Protein AF-A0A920UIN8-F1 (afdb_monomer_lite)

pLDDT: mean 89.15, std 15.79, range [30.08, 98.0]

Secondary structure (DSSP, 8-state):
--SS---S-----GGGHHHHHHHT----B-GGG-TTGGGS-HHHHT-TTTEETTEE---------------TTT-GGGTT---GGGGG-GGGTTSEEEES-HHHHHHHHHHHTT-S-TTS--HHHHHHHHHHHHHHGGGEEEEEPSS---S------

Sequence (157 aa):
MRAGFKVDLTQPCTYKVPIWYDAGILDPIDTSRLSNWSGIISSLKTIPGTVINGQQYFIPTDWGQTSVVYRADLAPEYVNNETWGILWDPKYRGRLAMADSLIDGVMVAAIYIGAKNPFNMTDQEVKKTRAALKEQLPLLRFYWGIFIREGTGSCCR

Foldseek 3Di:
DPPPDDDPDDADDQVCLQVCVVVVNFDFDDCVPPPCLVVDDPVVQCDPSQQDPNTGGHDDDDDDDDADDDDCVVCVVCVVVPDLCVLLDLVQALPDEFAPDCCRQQLSLLVNLPAPDSVDGDPVSSVSSVVSSVSSVRRHNYHDYPDPPPDDDDPDD

Radius of gyration: 19.76 Å; chains: 1; bounding box: 48×37×53 Å

Structure (mmCIF, N/CA/C/O backbone):
data_AF-A0A920UIN8-F1
#
_entry.id   AF-A0A920UIN8-F1
#
loop_
_atom_site.group_PDB
_atom_site.id
_atom_site.type_symbol
_atom_site.label_atom_id
_atom_site.label_alt_id
_atom_site.label_comp_id
_atom_site.label_asym_id
_atom_site.label_entity_id
_atom_site.label_seq_id
_atom_site.pdbx_PDB_ins_code
_atom_site.Cartn_x
_atom_site.Cartn_y
_atom_site.Cartn_z
_atom_site.occupancy
_atom_site.B_iso_or_equiv
_atom_site.auth_seq_id
_atom_site.auth_comp_id
_atom_site.auth_asym_id
_atom_site.auth_atom_id
_atom_site.pdbx_PDB_model_num
ATOM 1 N N . MET A 1 1 ? -22.937 3.615 3.301 1.00 62.25 1 MET A N 1
ATOM 2 C CA . MET A 1 1 ? -23.204 3.823 4.741 1.00 62.25 1 MET A CA 1
ATOM 3 C C . MET A 1 1 ? -24.193 4.958 5.007 1.00 62.25 1 MET A C 1
ATOM 5 O O . MET A 1 1 ? -25.121 4.726 5.757 1.00 62.25 1 MET A O 1
ATOM 9 N N . ARG A 1 2 ? -24.094 6.145 4.379 1.00 65.62 2 ARG A N 1
ATOM 10 C CA . ARG A 1 2 ? -25.078 7.238 4.595 1.00 65.62 2 ARG A CA 1
ATOM 11 C C . ARG A 1 2 ? -26.235 7.339 3.589 1.00 65.62 2 ARG A C 1
ATOM 13 O O . ARG A 1 2 ? -27.149 8.120 3.798 1.00 65.62 2 ARG A O 1
ATOM 20 N N . ALA A 1 3 ? -26.225 6.539 2.525 1.00 72.81 3 ALA A N 1
ATOM 21 C CA . ALA A 1 3 ? -27.218 6.588 1.445 1.00 72.81 3 ALA A CA 1
ATOM 22 C C . ALA A 1 3 ? -28.387 5.587 1.622 1.00 72.81 3 ALA A C 1
ATOM 24 O O . ALA A 1 3 ? -28.880 5.043 0.643 1.00 72.81 3 ALA A O 1
ATOM 25 N N . GLY A 1 4 ? -28.790 5.283 2.862 1.00 76.19 4 GLY A N 1
ATOM 26 C CA . GLY A 1 4 ? -29.934 4.400 3.162 1.00 76.19 4 GLY A CA 1
ATOM 27 C C . GLY A 1 4 ? -29.629 2.899 3.284 1.00 76.19 4 GLY A C 1
ATOM 28 O O . GLY A 1 4 ? -30.468 2.149 3.771 1.00 76.19 4 GLY A O 1
ATOM 29 N N . PHE A 1 5 ? -28.425 2.449 2.918 1.00 81.44 5 PHE A N 1
ATOM 30 C CA . PHE A 1 5 ? -27.970 1.078 3.185 1.00 81.44 5 PHE A CA 1
ATOM 31 C C . PHE A 1 5 ? -27.441 0.950 4.622 1.00 81.44 5 PHE A C 1
ATOM 33 O O . PHE A 1 5 ? -26.439 1.593 4.960 1.00 81.44 5 PHE A O 1
ATOM 40 N N . LYS A 1 6 ? -28.107 0.130 5.448 1.00 83.50 6 LYS A N 1
ATOM 41 C CA . LYS A 1 6 ? -27.708 -0.173 6.830 1.00 83.50 6 LYS A CA 1
ATOM 42 C C . LYS A 1 6 ? -26.567 -1.192 6.822 1.00 83.50 6 LYS A C 1
ATOM 44 O O . LYS A 1 6 ? -26.700 -2.257 6.230 1.00 83.50 6 LYS A O 1
ATOM 49 N N . VAL A 1 7 ? -25.454 -0.843 7.457 1.00 88.88 7 VAL A N 1
ATOM 50 C CA . VAL A 1 7 ? -24.247 -1.675 7.531 1.00 88.88 7 VAL A CA 1
ATOM 51 C C . VAL A 1 7 ? -23.980 -1.988 8.991 1.00 88.88 7 VAL A C 1
ATOM 53 O O . VAL A 1 7 ? -23.830 -1.057 9.775 1.00 88.88 7 VAL A O 1
ATOM 56 N N . ASP A 1 8 ? -23.911 -3.272 9.336 1.00 90.88 8 ASP A N 1
ATOM 57 C CA . ASP A 1 8 ? -23.563 -3.706 10.694 1.00 90.88 8 ASP A CA 1
ATOM 58 C C . ASP A 1 8 ? -22.043 -3.853 10.864 1.00 90.88 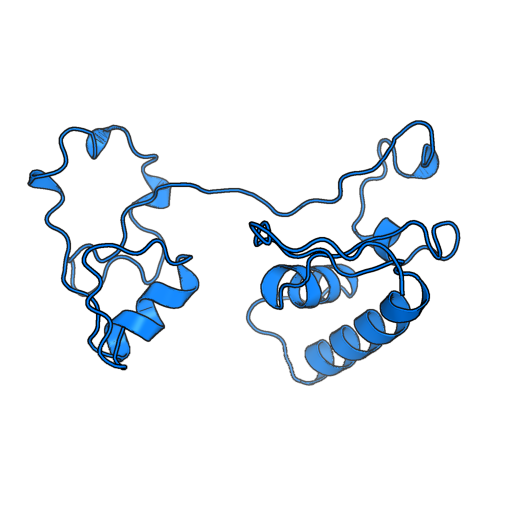8 ASP A C 1
ATOM 60 O O . ASP A 1 8 ? -21.492 -3.493 11.900 1.00 90.88 8 ASP A O 1
ATOM 64 N N . LEU A 1 9 ? -21.348 -4.352 9.834 1.00 91.00 9 LEU A N 1
ATOM 65 C CA . LEU A 1 9 ? -19.896 -4.534 9.821 1.00 91.00 9 LEU A CA 1
ATOM 66 C C . LEU A 1 9 ? -19.308 -4.160 8.461 1.00 91.00 9 LEU A C 1
ATOM 68 O O . LEU A 1 9 ? -19.905 -4.384 7.409 1.00 91.00 9 LEU A O 1
ATOM 72 N N . THR A 1 10 ? -18.100 -3.614 8.490 1.00 91.19 10 THR A N 1
ATOM 73 C CA . THR A 1 10 ? -17.308 -3.287 7.305 1.00 91.19 10 THR A CA 1
ATOM 74 C C . THR A 1 10 ? -15.834 -3.499 7.621 1.00 91.19 10 THR A C 1
ATOM 76 O O . THR A 1 10 ? -15.406 -3.306 8.756 1.00 91.19 10 THR A O 1
ATOM 79 N N . GLN A 1 11 ? -15.050 -3.853 6.605 1.00 91.06 11 GLN A N 1
ATOM 80 C CA . GLN A 1 11 ? -13.605 -4.048 6.707 1.00 91.06 11 GLN A CA 1
ATOM 81 C C . GLN A 1 11 ? -12.882 -2.917 5.953 1.00 91.06 11 GLN A C 1
ATOM 83 O O . GLN A 1 11 ? -12.543 -3.065 4.778 1.00 91.06 11 GLN A O 1
ATOM 88 N N . PRO A 1 12 ? -12.702 -1.731 6.564 1.00 91.19 12 PRO A N 1
ATOM 89 C CA . PRO A 1 12 ? -11.859 -0.702 5.976 1.00 91.19 12 PRO A CA 1
ATOM 90 C C . PRO A 1 12 ? -10.382 -1.064 6.103 1.00 91.19 12 PRO A C 1
ATOM 92 O O . PRO A 1 12 ? -9.955 -1.634 7.099 1.00 91.19 12 PRO A O 1
ATOM 95 N N . CYS A 1 13 ? -9.562 -0.601 5.166 1.00 90.88 13 CYS A N 1
ATOM 96 C CA . CYS A 1 13 ? -8.140 -0.446 5.445 1.00 90.88 13 CYS A CA 1
ATOM 97 C C . CYS A 1 13 ? -7.937 0.629 6.528 1.00 90.88 13 CYS A C 1
ATOM 99 O O . CYS A 1 13 ? -8.690 1.605 6.594 1.00 90.88 13 CYS A O 1
ATOM 101 N N . THR A 1 14 ? -6.882 0.495 7.328 1.00 93.06 14 THR A N 1
ATOM 102 C CA . THR A 1 14 ? -6.608 1.345 8.503 1.00 93.06 14 THR A CA 1
ATOM 103 C C . THR A 1 14 ? -6.614 2.845 8.204 1.00 93.06 14 THR A C 1
ATOM 105 O O . THR A 1 14 ? -7.156 3.621 8.985 1.00 93.06 14 THR A O 1
ATOM 108 N N . TYR A 1 15 ? -6.112 3.268 7.039 1.00 89.56 15 TYR A N 1
ATOM 109 C CA . TYR A 1 15 ? -6.081 4.681 6.637 1.00 89.56 15 TYR A CA 1
ATOM 110 C C . TYR A 1 15 ? -7.475 5.316 6.465 1.00 89.56 15 TYR A C 1
ATOM 112 O O . TYR A 1 15 ? -7.589 6.540 6.452 1.00 89.56 15 TYR A O 1
ATOM 120 N N . LYS A 1 16 ? -8.545 4.519 6.324 1.00 92.12 16 LYS A N 1
ATOM 121 C CA . LYS A 1 16 ? -9.923 5.035 6.257 1.00 92.12 16 LYS A CA 1
ATOM 122 C C . LYS A 1 16 ? -10.531 5.277 7.636 1.00 92.12 16 LYS A C 1
ATOM 124 O O . LYS A 1 16 ? -11.499 6.026 7.720 1.00 92.12 16 LYS A O 1
ATOM 129 N N . VAL A 1 17 ? -9.989 4.665 8.693 1.00 95.31 17 VAL A N 1
ATOM 130 C CA . VAL A 1 17 ? -10.570 4.726 10.044 1.00 95.31 17 VAL A CA 1
ATOM 131 C C . VAL A 1 17 ? -10.678 6.169 10.549 1.00 95.31 17 VAL A C 1
ATOM 133 O O . VAL A 1 17 ? -11.785 6.540 10.928 1.00 95.31 17 VAL A O 1
ATOM 136 N N . PRO A 1 18 ? -9.640 7.030 10.455 1.00 94.31 18 PRO A N 1
ATOM 137 C CA . PRO A 1 18 ? -9.769 8.430 10.866 1.00 94.31 18 PRO A CA 1
ATOM 138 C C . PRO A 1 18 ? -10.839 9.187 10.073 1.00 94.31 18 PRO A C 1
ATOM 140 O O . PRO A 1 18 ? -11.684 9.851 10.656 1.00 94.31 18 PRO A O 1
ATOM 143 N N . ILE A 1 19 ? -10.882 9.002 8.747 1.00 93.81 19 ILE A N 1
ATOM 144 C CA . ILE A 1 19 ? -11.868 9.655 7.866 1.00 93.81 19 ILE A CA 1
ATOM 145 C C . ILE A 1 19 ? -13.298 9.267 8.269 1.00 93.81 19 ILE A C 1
ATOM 147 O O . ILE A 1 19 ? -14.217 10.081 8.226 1.00 93.81 19 ILE A O 1
ATOM 151 N N . TRP A 1 20 ? -13.509 8.002 8.628 1.00 94.50 20 TRP A N 1
ATOM 152 C CA . TRP A 1 20 ? -14.820 7.480 9.004 1.00 94.50 20 TRP A CA 1
ATOM 153 C C . TRP A 1 20 ? -15.201 7.833 10.446 1.00 94.50 20 TRP A C 1
ATOM 155 O O . TRP A 1 20 ? -16.376 8.079 10.724 1.00 94.50 20 TRP A O 1
ATOM 165 N N . TYR A 1 21 ? -14.223 7.917 11.343 1.00 94.94 21 TYR A N 1
ATOM 166 C CA . TYR A 1 21 ? -14.413 8.453 12.685 1.00 94.94 21 TYR A CA 1
ATOM 167 C C . TYR A 1 21 ? -14.826 9.929 12.628 1.00 94.94 21 TYR A C 1
ATOM 169 O O . TYR A 1 21 ? -15.870 10.279 13.170 1.00 94.94 21 TYR A O 1
ATOM 177 N N . ASP A 1 22 ? -14.093 10.762 11.882 1.00 95.06 22 ASP A N 1
ATOM 178 C CA . ASP A 1 22 ? -14.396 12.190 11.699 1.00 95.06 22 ASP A CA 1
ATOM 179 C C . ASP A 1 22 ? -15.747 12.401 11.017 1.00 95.06 22 ASP A C 1
ATOM 181 O O . ASP A 1 22 ? -16.488 13.336 11.323 1.00 95.06 22 ASP A O 1
ATOM 185 N N . ALA A 1 23 ? -16.104 11.501 10.099 1.00 94.06 23 ALA A N 1
ATOM 186 C CA . ALA A 1 23 ? -17.424 11.514 9.507 1.00 94.06 23 ALA A CA 1
ATOM 187 C C . ALA A 1 23 ? -18.514 11.213 10.543 1.00 94.06 23 ALA A C 1
ATOM 189 O O . ALA A 1 23 ? -19.632 11.659 10.321 1.00 94.06 23 ALA A O 1
ATOM 190 N N . GLY A 1 24 ? -18.237 10.497 11.638 1.00 93.62 24 GLY A N 1
ATOM 191 C CA . GLY A 1 24 ? -19.223 10.072 12.636 1.00 93.62 24 GLY A CA 1
ATOM 192 C C . GLY A 1 24 ? -20.057 8.886 12.154 1.00 93.62 24 GLY A C 1
ATOM 193 O O . GLY A 1 24 ? -21.286 8.920 12.216 1.00 93.62 24 GLY A O 1
ATOM 194 N N . ILE A 1 25 ? -19.406 7.890 11.547 1.00 92.31 25 ILE A N 1
ATOM 195 C CA . ILE A 1 25 ? -20.059 6.665 11.045 1.00 92.31 25 ILE A CA 1
ATOM 196 C C . ILE A 1 25 ? -19.502 5.384 11.673 1.00 92.31 25 ILE A C 1
ATOM 198 O O . ILE A 1 25 ? -19.809 4.295 11.192 1.00 92.31 25 ILE A O 1
ATOM 202 N N . LEU A 1 26 ? -18.663 5.517 12.700 1.00 93.75 26 LEU A N 1
ATOM 203 C CA . LEU A 1 26 ? -18.073 4.407 13.434 1.00 93.75 26 LEU A CA 1
ATOM 204 C C . LEU A 1 26 ? -18.482 4.476 14.897 1.00 93.75 26 LEU A C 1
ATOM 206 O O . LEU A 1 26 ? -18.379 5.534 15.515 1.00 93.75 26 LEU A O 1
ATOM 210 N N . ASP A 1 27 ? -18.853 3.324 15.438 1.00 94.56 27 ASP A N 1
ATOM 211 C CA . ASP A 1 27 ? -19.019 3.122 16.870 1.00 94.56 27 ASP A CA 1
ATOM 212 C C . ASP A 1 27 ? -17.758 2.467 17.456 1.00 94.56 27 ASP A C 1
ATOM 214 O O . ASP A 1 27 ? -17.076 1.700 16.761 1.00 94.56 27 ASP A O 1
ATOM 218 N N . PRO A 1 28 ? -17.424 2.746 18.727 1.00 96.25 28 PRO A N 1
ATOM 219 C CA . PRO A 1 28 ? -16.321 2.081 19.399 1.00 96.25 28 PRO A CA 1
ATOM 220 C C . PRO A 1 28 ? -16.616 0.590 19.596 1.00 96.25 28 PRO A C 1
ATOM 222 O O . PRO A 1 28 ? -17.749 0.167 19.830 1.00 96.25 28 PRO A O 1
ATOM 225 N N . ILE A 1 29 ? -15.560 -0.212 19.553 1.00 96.00 29 ILE A N 1
ATOM 226 C CA . ILE A 1 29 ? -15.616 -1.665 19.649 1.00 96.00 29 ILE A CA 1
ATOM 227 C C . ILE A 1 29 ? -15.148 -2.090 21.039 1.00 96.00 29 ILE A C 1
ATOM 229 O O . ILE A 1 29 ? -14.017 -1.826 21.447 1.00 96.00 29 ILE A O 1
ATOM 233 N N . ASP A 1 30 ? -16.016 -2.797 21.757 1.00 96.44 30 ASP A N 1
ATOM 234 C CA . ASP A 1 30 ? -15.682 -3.406 23.041 1.00 96.44 30 ASP A CA 1
ATOM 235 C C . ASP A 1 30 ? -14.901 -4.711 22.828 1.00 96.44 30 ASP A C 1
ATOM 237 O O . ASP A 1 30 ? -15.462 -5.762 22.504 1.00 96.44 30 ASP A O 1
ATOM 241 N N . THR A 1 31 ? -13.583 -4.640 23.016 1.00 95.25 31 THR A N 1
ATOM 242 C CA . THR A 1 31 ? -12.672 -5.775 22.821 1.00 95.25 31 THR A CA 1
ATOM 243 C C . THR A 1 31 ? -12.820 -6.859 23.889 1.00 95.25 31 THR A C 1
ATOM 245 O O . THR A 1 31 ? -12.422 -7.995 23.636 1.00 95.25 31 THR A O 1
ATOM 248 N N . SER A 1 32 ? -13.445 -6.574 25.040 1.00 96.31 32 SER A N 1
ATOM 249 C CA . SER A 1 32 ? -13.703 -7.588 26.077 1.00 96.31 32 SER A CA 1
ATOM 250 C C . SER A 1 32 ? -14.704 -8.654 25.620 1.00 96.31 32 SER A C 1
ATOM 252 O O . SER A 1 32 ? -14.687 -9.785 26.103 1.00 96.31 32 SER A O 1
ATOM 254 N N . ARG A 1 33 ? -15.536 -8.322 24.625 1.00 96.56 33 ARG A N 1
ATOM 255 C CA . ARG A 1 33 ? -16.507 -9.234 24.005 1.00 96.56 33 ARG A CA 1
ATOM 256 C C . ARG A 1 33 ? -15.892 -10.132 22.931 1.00 96.56 33 ARG A C 1
ATOM 258 O O . ARG A 1 33 ? -16.576 -11.005 22.401 1.00 96.56 33 ARG A O 1
ATOM 265 N N . LEU A 1 34 ? -14.620 -9.924 22.590 1.00 95.81 34 LEU A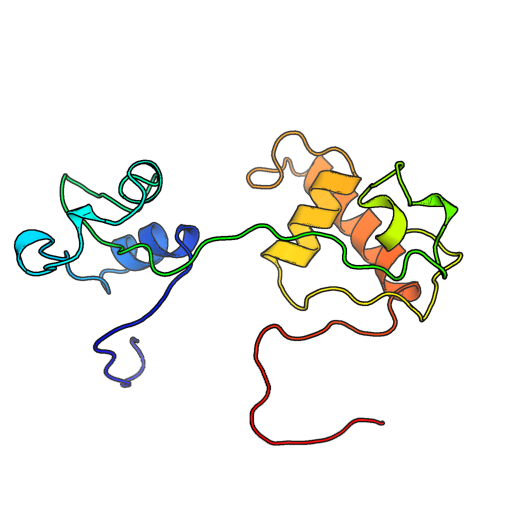 N 1
ATOM 266 C CA . LEU A 1 34 ? -13.909 -10.667 21.555 1.00 95.81 34 LEU A CA 1
ATOM 267 C C . LEU A 1 34 ? -13.027 -11.742 22.201 1.00 95.81 34 LEU A C 1
ATOM 269 O O . LEU A 1 34 ? -11.902 -11.473 22.621 1.00 95.81 34 LEU A O 1
ATOM 273 N N . SER A 1 35 ? -13.509 -12.988 22.228 1.00 96.81 35 SER A N 1
ATOM 274 C CA . SER A 1 35 ? -12.822 -14.120 22.880 1.00 96.81 35 SER A CA 1
ATOM 275 C C . SER A 1 35 ? -11.394 -14.365 22.374 1.00 96.81 35 SER A C 1
ATOM 277 O O . SER A 1 35 ? -10.553 -14.862 23.116 1.00 96.81 35 SER A O 1
ATOM 279 N N . ASN A 1 36 ? -11.111 -13.990 21.123 1.00 95.81 36 ASN A N 1
ATOM 280 C CA . ASN A 1 36 ? -9.821 -14.201 20.464 1.00 95.81 36 ASN A CA 1
ATOM 281 C C . ASN A 1 36 ? -8.963 -12.929 20.370 1.00 95.81 36 ASN A C 1
ATOM 283 O O . ASN A 1 36 ? -7.931 -12.934 19.700 1.00 95.81 36 ASN A O 1
ATOM 287 N N . TRP A 1 37 ? -9.352 -11.833 21.033 1.00 96.25 37 TRP A N 1
ATOM 288 C CA . TRP A 1 37 ? -8.617 -10.564 20.965 1.00 96.25 37 TRP A CA 1
ATOM 289 C C . TRP A 1 37 ? -7.157 -10.695 21.405 1.00 96.25 37 TRP A C 1
ATOM 291 O O . TRP A 1 37 ? -6.261 -10.080 20.823 1.00 96.25 37 TRP A O 1
ATOM 301 N N . SER A 1 38 ? -6.891 -11.533 22.409 1.00 94.94 38 SER A N 1
ATOM 302 C CA . SER A 1 38 ? -5.537 -11.804 22.897 1.00 94.94 38 SER A CA 1
ATOM 303 C C . SER A 1 38 ? -4.623 -12.366 21.804 1.00 94.94 38 SER A C 1
ATOM 305 O O . SER A 1 38 ? -3.458 -11.976 21.759 1.00 94.94 38 SER A O 1
ATOM 307 N N . GLY A 1 39 ? -5.157 -13.173 20.882 1.00 95.25 39 GLY A N 1
ATOM 308 C CA . GLY A 1 39 ? -4.407 -13.838 19.813 1.00 95.25 39 GLY A CA 1
ATOM 309 C C . GLY A 1 39 ? -3.978 -12.943 18.647 1.00 95.25 39 GLY A C 1
ATOM 310 O O . GLY A 1 39 ? -3.159 -13.363 17.834 1.00 95.25 39 GLY A O 1
ATOM 311 N N . ILE A 1 40 ? -4.489 -11.711 18.546 1.00 95.12 40 ILE A N 1
ATOM 312 C CA . ILE A 1 40 ? -4.069 -10.775 17.494 1.00 95.12 40 ILE A CA 1
ATOM 313 C C . ILE A 1 40 ? -2.645 -10.273 17.773 1.00 95.12 40 ILE A C 1
ATOM 315 O O . ILE A 1 40 ? -2.296 -9.962 18.916 1.00 95.12 40 ILE A O 1
ATOM 319 N N . ILE A 1 41 ? -1.843 -10.135 16.714 1.00 95.12 41 ILE A N 1
ATOM 320 C CA . ILE A 1 41 ? -0.484 -9.583 16.766 1.00 95.12 41 ILE A CA 1
ATOM 321 C C . ILE A 1 41 ? -0.516 -8.198 17.425 1.00 95.12 41 ILE A C 1
ATOM 323 O O . ILE A 1 41 ? -1.197 -7.288 16.951 1.00 95.12 41 ILE A O 1
ATOM 327 N N . SER A 1 42 ? 0.239 -8.026 18.511 1.00 93.88 42 SER A N 1
ATOM 328 C CA . SER A 1 42 ? 0.160 -6.832 19.363 1.00 93.88 42 SER A CA 1
ATOM 329 C C . SER A 1 42 ? 0.410 -5.521 18.616 1.00 93.88 42 SER A C 1
ATOM 331 O O . SER A 1 42 ? -0.292 -4.547 18.869 1.00 93.88 42 SER A O 1
ATOM 333 N N . SER A 1 43 ? 1.344 -5.496 17.659 1.00 93.38 43 SER A N 1
ATOM 334 C CA . SER A 1 43 ? 1.645 -4.298 16.860 1.00 93.38 43 SER A CA 1
ATOM 335 C C . SER A 1 43 ? 0.485 -3.846 15.967 1.00 93.38 43 SER A C 1
ATOM 337 O O . SER A 1 43 ? 0.395 -2.665 15.641 1.00 93.38 43 SER A O 1
ATOM 339 N N . LEU A 1 44 ? -0.424 -4.754 15.596 1.00 94.69 44 LEU A N 1
ATOM 340 C CA . LEU A 1 44 ? -1.582 -4.433 14.760 1.00 94.69 44 LEU A CA 1
ATOM 341 C C . LEU A 1 44 ? -2.753 -3.858 15.567 1.00 94.69 44 LEU A C 1
ATOM 343 O O . LEU A 1 44 ? -3.609 -3.181 15.003 1.00 94.69 44 LEU A O 1
ATOM 347 N N . LYS A 1 45 ? -2.801 -4.094 16.885 1.00 94.31 45 LYS A N 1
ATOM 348 C CA . LYS A 1 45 ? -3.890 -3.605 17.752 1.00 94.31 45 LYS A CA 1
ATOM 349 C C . LYS A 1 45 ? -3.870 -2.085 17.916 1.00 94.31 45 LYS A C 1
ATOM 351 O O . LYS A 1 45 ? -4.915 -1.477 18.127 1.00 94.31 45 LYS A O 1
ATOM 356 N N . THR A 1 46 ? -2.683 -1.487 17.820 1.00 93.50 46 THR A N 1
ATOM 357 C CA . THR A 1 46 ? -2.417 -0.076 18.136 1.00 93.50 46 THR A CA 1
ATOM 358 C C . THR A 1 46 ? -1.887 0.697 16.929 1.00 93.50 46 THR A C 1
ATOM 360 O O . THR A 1 46 ? -1.024 1.563 17.071 1.00 93.50 46 THR A O 1
ATOM 363 N N . ILE A 1 47 ? -2.360 0.372 15.722 1.00 93.94 47 ILE A N 1
ATOM 364 C CA . ILE A 1 47 ? -1.974 1.107 14.511 1.00 93.94 47 ILE A CA 1
ATOM 365 C C . ILE A 1 47 ? -2.427 2.573 14.662 1.00 93.94 47 ILE A C 1
ATOM 367 O O . ILE A 1 47 ? -3.561 2.813 15.093 1.00 93.94 47 ILE A O 1
ATOM 371 N N . PRO A 1 48 ? -1.592 3.571 14.325 1.00 92.56 48 PRO A N 1
ATOM 372 C CA . PRO A 1 48 ? -1.976 4.975 14.438 1.00 92.56 48 PRO A CA 1
ATOM 373 C C . PRO A 1 48 ? -3.311 5.277 13.746 1.00 92.56 48 PRO A C 1
ATOM 375 O O . PRO A 1 48 ? -3.558 4.829 12.628 1.00 92.56 48 PRO A O 1
ATOM 378 N N . GLY A 1 49 ? -4.185 6.021 14.427 1.00 92.56 49 GLY A N 1
ATOM 379 C CA . GLY A 1 49 ? -5.515 6.369 13.917 1.00 92.56 49 GLY A CA 1
ATOM 380 C C . GLY A 1 49 ? -6.588 5.284 14.075 1.00 92.56 49 GLY A C 1
ATOM 381 O O . GLY A 1 49 ? -7.722 5.512 13.672 1.00 92.56 49 GLY A O 1
ATOM 382 N N . THR A 1 50 ? -6.263 4.127 14.666 1.00 95.62 50 THR A N 1
ATOM 383 C CA . THR A 1 50 ? -7.236 3.042 14.919 1.00 95.62 50 THR A CA 1
ATOM 384 C C . THR A 1 50 ? -7.752 2.975 16.357 1.00 95.62 50 THR A C 1
ATOM 386 O O . THR A 1 50 ? -8.812 2.398 16.613 1.00 95.62 50 THR A O 1
ATOM 389 N N . VAL A 1 51 ? -7.021 3.598 17.283 1.00 96.00 51 VAL A N 1
ATOM 390 C CA . VAL A 1 51 ? -7.418 3.820 18.675 1.00 96.00 51 VAL A CA 1
ATOM 391 C C . VAL A 1 51 ? -7.526 5.323 18.878 1.00 96.00 51 VAL A C 1
ATOM 393 O O . VAL A 1 51 ? -6.550 6.045 18.673 1.00 96.00 51 VAL A O 1
ATOM 396 N N . ILE A 1 52 ? -8.710 5.799 19.250 1.00 95.56 52 ILE A N 1
ATOM 397 C CA . ILE A 1 52 ? -9.016 7.229 19.350 1.00 95.56 52 ILE A CA 1
ATOM 398 C C . ILE A 1 52 ? -9.607 7.477 20.733 1.00 95.56 52 ILE A C 1
ATOM 400 O O . ILE A 1 52 ? -10.537 6.788 21.144 1.00 95.56 52 ILE A O 1
ATOM 404 N N . ASN A 1 53 ? -9.027 8.418 21.484 1.00 93.69 53 ASN A N 1
ATOM 405 C CA . ASN A 1 53 ? -9.425 8.725 22.865 1.00 93.69 53 ASN A CA 1
ATOM 406 C C . ASN A 1 53 ? -9.475 7.485 23.787 1.00 93.69 53 ASN A C 1
ATOM 408 O O . ASN A 1 53 ? -10.338 7.374 24.653 1.00 93.69 53 ASN A O 1
ATOM 412 N N . GLY A 1 54 ? -8.565 6.525 23.578 1.00 93.69 54 GLY A N 1
ATOM 413 C CA . GLY A 1 54 ? -8.496 5.277 24.350 1.00 93.69 54 GLY A CA 1
ATOM 414 C C . GLY A 1 54 ? -9.521 4.206 23.956 1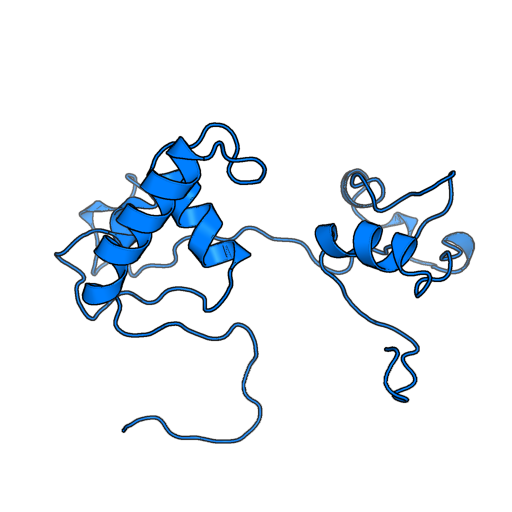.00 93.69 54 GLY A C 1
ATOM 415 O O . GLY A 1 54 ? -9.527 3.137 24.557 1.00 93.69 54 GLY A O 1
ATOM 416 N N . GLN A 1 55 ? -10.360 4.456 22.948 1.00 96.69 55 GLN A N 1
ATOM 417 C CA . GLN A 1 55 ? -11.346 3.499 22.445 1.00 96.69 55 GLN A CA 1
ATOM 418 C C . GLN A 1 55 ? -10.884 2.859 21.131 1.00 96.69 55 GLN A C 1
ATOM 420 O O . GLN A 1 55 ? -10.269 3.515 20.289 1.00 96.69 55 GLN A O 1
ATOM 425 N N . GLN A 1 56 ? -11.194 1.574 20.951 1.00 96.38 56 GLN A N 1
ATOM 426 C CA . GLN A 1 56 ? -10.862 0.812 19.746 1.00 96.38 56 GLN A CA 1
ATOM 427 C C . GLN A 1 56 ? -11.906 1.073 18.652 1.00 96.38 56 GLN A C 1
ATOM 429 O O . GLN A 1 56 ? -13.090 0.872 18.892 1.00 96.38 56 GLN A O 1
ATOM 434 N N . TYR A 1 57 ? -11.485 1.449 17.443 1.00 96.62 57 TYR A N 1
ATOM 435 C CA . TYR A 1 57 ? -12.386 1.671 16.293 1.00 96.62 57 TYR A CA 1
ATOM 436 C C . TYR A 1 57 ? -12.115 0.729 15.112 1.00 96.62 57 TYR A C 1
ATOM 438 O O . TYR A 1 57 ? -12.744 0.822 14.061 1.00 96.62 57 TYR A O 1
ATOM 446 N N . PHE A 1 58 ? -11.163 -0.188 15.269 1.00 95.94 58 PHE A N 1
ATOM 447 C CA . PHE A 1 58 ? -10.747 -1.121 14.229 1.00 95.94 58 PHE A CA 1
ATOM 448 C C . PHE A 1 58 ? -10.282 -2.433 14.847 1.00 95.94 58 PHE A C 1
ATOM 450 O O . PHE A 1 58 ? -9.551 -2.422 15.836 1.00 95.94 58 PHE A O 1
ATOM 457 N N . ILE A 1 59 ? -10.647 -3.553 14.232 1.00 95.75 59 ILE A N 1
ATOM 458 C CA . ILE A 1 59 ? -10.151 -4.879 14.600 1.00 95.75 59 ILE A CA 1
ATOM 459 C C . ILE A 1 59 ? -9.331 -5.408 13.421 1.00 95.75 59 ILE A C 1
ATOM 461 O O . ILE A 1 59 ? -9.890 -5.548 12.331 1.00 95.75 59 ILE A O 1
ATOM 465 N N . PRO A 1 60 ? -8.028 -5.698 13.603 1.00 94.31 60 PRO A N 1
ATOM 466 C CA . PRO A 1 60 ? -7.220 -6.301 12.552 1.00 94.31 60 PRO A CA 1
ATOM 467 C C . PRO A 1 60 ? -7.806 -7.645 12.124 1.00 94.31 60 PRO A C 1
ATOM 469 O O . PRO A 1 60 ? -8.011 -8.530 12.955 1.00 94.31 60 PRO A O 1
ATOM 472 N N . THR A 1 61 ? -8.075 -7.781 10.831 1.00 92.38 61 THR A N 1
ATOM 473 C CA . THR A 1 61 ? -8.630 -8.995 10.214 1.00 92.38 61 THR A CA 1
ATOM 474 C C . THR A 1 61 ? -7.591 -9.641 9.312 1.00 92.38 61 THR A C 1
ATOM 476 O O . THR A 1 61 ? -7.285 -10.820 9.462 1.00 92.38 61 THR A O 1
ATOM 479 N N . ASP A 1 62 ? -6.980 -8.835 8.452 1.00 92.44 62 ASP A N 1
ATOM 480 C CA . ASP A 1 62 ? -5.856 -9.191 7.606 1.00 92.44 62 ASP A CA 1
ATOM 481 C C . ASP A 1 62 ? -4.805 -8.072 7.577 1.00 92.44 62 ASP A C 1
ATOM 483 O O . ASP A 1 62 ? -5.013 -6.940 8.023 1.00 92.44 62 ASP A O 1
ATOM 487 N N . TRP A 1 63 ? -3.616 -8.433 7.108 1.00 92.38 63 TRP A N 1
ATOM 488 C CA . TRP A 1 63 ? -2.541 -7.507 6.785 1.00 92.38 63 TRP A CA 1
ATOM 489 C C . TRP A 1 63 ? -1.649 -8.152 5.727 1.00 92.38 63 TRP A C 1
ATOM 491 O O . TRP A 1 63 ? -1.609 -9.375 5.587 1.00 92.38 63 TRP A O 1
ATOM 501 N N . GLY A 1 64 ? -0.926 -7.331 4.977 1.00 89.56 64 GLY A N 1
ATOM 502 C CA . GLY A 1 64 ? -0.045 -7.826 3.934 1.00 89.56 64 GLY A CA 1
ATOM 503 C C . GLY A 1 64 ? 0.807 -6.726 3.331 1.00 89.56 64 GLY A C 1
ATOM 504 O O . GLY A 1 64 ? 0.742 -5.564 3.736 1.00 89.56 64 GLY A O 1
ATOM 505 N N . GLN A 1 65 ? 1.618 -7.122 2.358 1.00 88.81 65 GLN A N 1
ATOM 506 C CA . GLN A 1 65 ? 2.455 -6.223 1.580 1.00 88.81 65 GLN A CA 1
ATOM 507 C C . GLN A 1 65 ? 2.109 -6.371 0.104 1.00 88.81 65 GLN A C 1
ATOM 509 O O . GLN A 1 65 ? 1.909 -7.482 -0.386 1.00 88.81 65 GLN A O 1
ATOM 514 N N . THR A 1 66 ? 2.087 -5.250 -0.607 1.00 89.31 66 THR A N 1
ATOM 515 C CA . THR A 1 66 ? 2.063 -5.250 -2.067 1.00 89.31 66 THR A CA 1
ATOM 516 C C . THR A 1 66 ? 3.482 -5.509 -2.569 1.00 89.31 66 THR A C 1
ATOM 518 O O . THR A 1 66 ? 4.424 -4.838 -2.145 1.00 89.31 66 THR A O 1
ATOM 521 N N . SER A 1 67 ? 3.644 -6.475 -3.470 1.00 91.50 67 SER A N 1
ATOM 522 C CA . SER A 1 67 ? 4.924 -6.831 -4.088 1.00 91.50 67 SER A CA 1
ATOM 523 C C . SER A 1 67 ? 4.751 -7.132 -5.577 1.00 91.50 67 SER A C 1
ATOM 525 O O . SER A 1 67 ? 3.630 -7.239 -6.081 1.00 91.50 67 SER A O 1
ATOM 527 N N . VAL A 1 68 ? 5.868 -7.260 -6.296 1.00 93.12 68 VAL A N 1
ATOM 528 C CA . VAL A 1 68 ? 5.845 -7.723 -7.684 1.00 93.12 68 VAL A CA 1
ATOM 529 C C . VAL A 1 68 ? 5.881 -9.245 -7.716 1.00 93.12 68 VAL A C 1
ATOM 531 O O . VAL A 1 68 ? 6.798 -9.864 -7.183 1.00 93.12 68 VAL A O 1
ATOM 534 N N . VAL A 1 69 ? 4.917 -9.840 -8.414 1.00 94.06 69 VAL A N 1
ATOM 535 C CA . VAL A 1 69 ? 4.924 -11.267 -8.745 1.00 94.06 69 VAL A CA 1
ATOM 536 C C . VAL A 1 69 ? 5.312 -11.420 -10.210 1.00 94.06 69 VAL A C 1
ATOM 538 O O . VAL A 1 69 ? 4.681 -10.835 -11.090 1.00 94.06 69 VAL A O 1
ATOM 541 N N . TYR A 1 70 ? 6.345 -12.215 -10.481 1.00 95.81 70 TYR A N 1
ATOM 542 C CA . TYR A 1 70 ? 6.829 -12.466 -11.835 1.00 95.81 70 TYR A CA 1
ATOM 543 C C . TYR A 1 70 ? 7.263 -13.924 -12.022 1.00 95.81 70 TYR A C 1
ATOM 545 O O . TYR A 1 70 ? 7.465 -14.678 -11.071 1.00 95.81 70 TYR A O 1
ATOM 553 N N . ARG A 1 71 ? 7.386 -14.334 -13.286 1.00 96.94 71 ARG A N 1
ATOM 554 C CA . ARG A 1 71 ? 7.864 -15.661 -13.688 1.00 96.94 71 ARG A CA 1
ATOM 555 C C . ARG A 1 71 ? 9.385 -15.638 -13.822 1.00 96.94 71 ARG A C 1
ATOM 557 O O . ARG A 1 71 ? 9.895 -15.054 -14.774 1.00 96.94 71 ARG A O 1
ATOM 564 N N . ALA A 1 72 ? 10.094 -16.269 -12.886 1.00 96.06 72 ALA A N 1
ATOM 565 C CA . ALA A 1 72 ? 11.560 -16.256 -12.823 1.00 96.06 72 ALA A CA 1
ATOM 566 C C . ALA A 1 72 ? 12.246 -16.826 -14.080 1.00 96.06 72 ALA A C 1
ATOM 568 O O . ALA A 1 72 ? 13.296 -16.345 -14.482 1.00 96.06 72 ALA A O 1
ATOM 569 N N . ASP A 1 73 ? 11.628 -17.799 -14.749 1.00 97.44 73 ASP A N 1
ATOM 570 C CA . ASP A 1 73 ? 12.112 -18.360 -16.016 1.00 97.44 73 ASP A CA 1
ATOM 571 C C . ASP A 1 73 ? 11.971 -17.398 -17.208 1.00 97.44 73 ASP A C 1
ATOM 573 O O . ASP A 1 73 ? 12.685 -17.527 -18.199 1.00 97.44 73 ASP A O 1
ATOM 577 N N . LEU A 1 74 ? 11.057 -16.427 -17.119 1.00 96.19 74 LEU A N 1
ATOM 578 C CA . LEU A 1 74 ? 10.814 -15.425 -18.160 1.00 96.19 74 LEU A CA 1
ATOM 579 C C . LEU A 1 74 ? 11.488 -14.079 -17.872 1.00 96.19 74 LEU A C 1
ATOM 581 O O . LEU A 1 74 ? 11.621 -13.274 -18.794 1.00 96.19 74 LEU A O 1
ATOM 585 N N . ALA A 1 75 ? 11.891 -13.848 -16.623 1.00 96.75 75 ALA A N 1
ATOM 586 C CA . ALA A 1 75 ? 12.594 -12.654 -16.170 1.00 96.75 75 ALA A CA 1
ATOM 587 C C . ALA A 1 75 ? 13.805 -13.007 -15.284 1.00 96.75 75 ALA A C 1
ATOM 589 O O . ALA A 1 75 ? 13.871 -12.576 -14.128 1.00 96.75 75 ALA A O 1
ATOM 590 N N . PRO A 1 76 ? 14.760 -13.813 -15.793 1.00 96.81 76 PRO A N 1
ATOM 591 C CA . PRO A 1 76 ? 15.892 -14.285 -15.000 1.00 96.81 76 PRO A CA 1
ATOM 592 C C . PRO A 1 76 ? 16.795 -13.147 -14.505 1.00 96.81 76 PRO A C 1
ATOM 594 O O . PRO A 1 76 ? 17.429 -13.294 -13.468 1.00 96.81 76 PRO A O 1
ATOM 597 N N . GLU A 1 77 ? 16.836 -11.999 -15.189 1.00 95.88 77 GLU A N 1
ATOM 598 C CA . GLU A 1 77 ? 17.649 -10.845 -14.782 1.00 95.88 77 GLU A CA 1
ATOM 599 C C . GLU A 1 77 ? 17.152 -10.119 -13.519 1.00 95.88 77 GLU A C 1
ATOM 601 O O . GLU A 1 77 ? 17.883 -9.303 -12.958 1.00 95.88 77 GLU A O 1
ATOM 606 N N . TYR A 1 78 ? 15.924 -10.407 -13.074 1.00 96.44 78 TYR A N 1
ATOM 607 C CA . TYR A 1 78 ? 15.356 -9.872 -11.832 1.00 96.44 78 TYR A CA 1
ATOM 608 C C . TYR A 1 78 ? 15.473 -10.846 -10.654 1.00 96.44 78 TYR A C 1
ATOM 610 O O . TYR A 1 78 ? 15.182 -10.468 -9.519 1.00 96.44 78 TYR A O 1
ATOM 618 N N . VAL A 1 79 ? 15.930 -12.078 -10.901 1.00 95.69 79 VAL A N 1
ATOM 619 C CA . VAL A 1 79 ? 16.181 -13.068 -9.849 1.00 95.69 79 VAL A CA 1
ATOM 620 C C . VAL A 1 79 ? 17.438 -12.657 -9.081 1.00 95.69 79 VAL A C 1
ATOM 622 O O . VAL A 1 79 ? 18.512 -12.547 -9.671 1.00 95.69 79 VAL A O 1
ATOM 625 N N . ASN A 1 80 ? 17.318 -12.447 -7.766 1.00 94.44 80 ASN A N 1
ATOM 626 C CA . ASN A 1 80 ? 18.350 -11.860 -6.895 1.00 94.44 80 ASN A CA 1
ATOM 627 C C . ASN A 1 80 ? 18.703 -10.395 -7.220 1.00 94.44 80 ASN A C 1
ATOM 629 O O . ASN A 1 80 ? 19.753 -9.896 -6.811 1.00 94.44 80 ASN A O 1
ATOM 633 N N . ASN A 1 81 ? 17.851 -9.714 -7.986 1.00 94.62 81 ASN A N 1
ATOM 634 C CA . ASN A 1 81 ? 17.944 -8.288 -8.284 1.00 94.62 81 ASN A CA 1
ATOM 635 C C . ASN A 1 81 ? 16.534 -7.676 -8.257 1.00 94.62 81 ASN A C 1
ATOM 637 O O . ASN A 1 81 ? 16.091 -6.998 -9.188 1.00 94.62 81 ASN A O 1
ATOM 641 N N . GLU A 1 82 ? 15.780 -8.000 -7.206 1.00 93.56 82 GLU A N 1
ATOM 642 C CA . GLU A 1 82 ? 14.376 -7.644 -7.071 1.00 93.56 82 GLU A CA 1
ATOM 643 C C . GLU A 1 82 ? 14.217 -6.132 -6.896 1.00 93.56 82 GLU A C 1
ATOM 645 O O . GLU A 1 82 ? 14.693 -5.518 -5.941 1.00 93.56 82 GLU A O 1
ATOM 650 N N . THR A 1 83 ? 13.498 -5.517 -7.828 1.00 94.81 83 THR A N 1
ATOM 651 C CA . THR A 1 83 ? 13.214 -4.085 -7.809 1.00 94.81 83 THR A CA 1
ATOM 652 C C . THR A 1 83 ? 11.859 -3.809 -8.441 1.00 94.81 83 THR A C 1
ATOM 654 O O . THR A 1 83 ? 11.416 -4.522 -9.342 1.00 94.81 83 THR A O 1
ATOM 657 N N . TRP A 1 84 ? 11.220 -2.714 -8.027 1.00 95.00 84 TRP A N 1
ATOM 658 C CA . TRP A 1 84 ? 10.030 -2.182 -8.693 1.00 95.00 84 TRP A CA 1
ATOM 659 C C . TRP A 1 84 ? 10.281 -1.832 -10.166 1.00 95.00 84 TRP A C 1
ATOM 661 O O . TRP A 1 84 ? 9.332 -1.770 -10.944 1.00 95.00 84 TRP A O 1
ATOM 671 N N . GLY A 1 85 ? 11.548 -1.656 -10.564 1.00 95.75 85 GLY A N 1
ATOM 672 C CA . GLY A 1 85 ? 11.945 -1.294 -11.924 1.00 95.75 85 GLY A CA 1
ATOM 673 C C . GLY A 1 85 ? 11.463 -2.245 -13.023 1.00 95.75 85 GLY A C 1
ATOM 674 O O . GLY A 1 85 ? 11.258 -1.787 -14.142 1.00 95.75 85 GLY A O 1
ATOM 675 N N . ILE A 1 86 ? 11.184 -3.521 -12.723 1.00 96.56 86 ILE A N 1
ATOM 676 C CA . ILE A 1 86 ? 10.572 -4.455 -13.691 1.00 96.56 86 ILE A CA 1
ATOM 677 C C . ILE A 1 86 ? 9.239 -3.933 -14.249 1.00 96.56 86 ILE A C 1
ATOM 679 O O . ILE A 1 86 ? 8.910 -4.171 -15.409 1.00 96.56 86 ILE A O 1
ATOM 683 N N . LEU A 1 87 ? 8.487 -3.160 -13.457 1.00 96.00 87 LEU A N 1
ATOM 684 C CA . LEU A 1 87 ? 7.216 -2.572 -13.880 1.00 96.00 87 LEU A CA 1
ATOM 685 C C . LEU A 1 87 ? 7.382 -1.392 -14.855 1.00 96.00 87 LEU A C 1
ATOM 687 O O . LEU A 1 87 ? 6.381 -0.903 -15.376 1.00 96.00 87 LEU A O 1
ATOM 691 N N . TRP A 1 88 ? 8.613 -0.933 -15.094 1.00 97.19 88 TRP A N 1
ATOM 692 C CA . TRP A 1 88 ? 8.968 0.122 -16.049 1.00 97.19 88 TRP A CA 1
ATOM 693 C C . TRP A 1 88 ? 9.916 -0.363 -17.152 1.00 97.19 88 TRP A C 1
ATOM 695 O O . TRP A 1 88 ? 10.345 0.440 -17.977 1.00 97.19 88 TRP A O 1
ATOM 705 N N . ASP A 1 89 ? 10.233 -1.658 -17.204 1.00 97.19 89 ASP A N 1
ATOM 706 C CA . ASP A 1 89 ? 11.145 -2.206 -18.204 1.00 97.19 89 ASP A CA 1
ATOM 707 C C . ASP A 1 89 ? 10.429 -2.416 -19.560 1.00 97.19 89 ASP A C 1
ATOM 709 O O . ASP A 1 89 ? 9.498 -3.231 -19.662 1.00 97.19 89 ASP A O 1
ATOM 713 N N . PRO A 1 90 ? 10.865 -1.729 -20.641 1.00 97.19 90 PRO A N 1
ATOM 714 C CA . PRO A 1 90 ? 10.290 -1.882 -21.974 1.00 97.19 90 PRO A CA 1
ATOM 715 C C . PRO A 1 90 ? 10.347 -3.308 -22.534 1.00 97.19 90 PRO A C 1
ATOM 717 O O . PRO A 1 90 ? 9.517 -3.644 -23.383 1.00 97.19 90 PRO A O 1
ATOM 720 N N . LYS A 1 91 ? 11.268 -4.162 -22.057 1.00 97.19 91 LYS A N 1
ATOM 721 C CA . LYS A 1 91 ? 11.363 -5.582 -22.437 1.00 97.19 91 LYS A CA 1
ATOM 722 C C . LYS A 1 91 ? 10.052 -6.333 -22.195 1.00 97.19 91 LYS A C 1
ATOM 724 O O . LYS A 1 91 ? 9.709 -7.239 -22.957 1.00 97.19 91 LYS A O 1
ATOM 729 N N . TYR A 1 92 ? 9.297 -5.940 -21.169 1.00 97.31 92 TYR A N 1
ATOM 730 C CA . TYR A 1 92 ? 8.033 -6.576 -20.790 1.00 97.31 92 TYR A CA 1
ATOM 731 C C . TYR A 1 92 ? 6.797 -5.836 -21.302 1.00 97.31 92 TYR A C 1
ATOM 733 O O . TYR A 1 92 ? 5.682 -6.149 -20.877 1.00 97.31 92 TYR A O 1
ATOM 741 N N . ARG A 1 93 ? 6.946 -4.890 -22.239 1.00 97.56 93 ARG A N 1
ATOM 742 C CA . ARG A 1 93 ? 5.812 -4.182 -22.849 1.00 97.56 93 ARG A CA 1
ATOM 743 C C . ARG A 1 93 ? 4.720 -5.160 -23.300 1.00 97.56 93 ARG A C 1
ATOM 745 O O . ARG A 1 93 ? 4.977 -6.150 -23.982 1.00 97.56 93 ARG A O 1
ATOM 752 N N . GLY A 1 94 ? 3.478 -4.871 -22.916 1.00 96.50 94 GLY A N 1
ATOM 753 C CA . GLY A 1 94 ? 2.315 -5.703 -23.217 1.00 96.50 94 GLY A CA 1
ATOM 754 C C . GLY A 1 94 ? 2.280 -7.027 -22.447 1.00 96.50 94 GLY A C 1
ATOM 755 O O . GLY A 1 94 ? 1.463 -7.889 -22.774 1.00 96.50 94 GLY A O 1
ATOM 756 N N . ARG A 1 95 ? 3.144 -7.216 -21.443 1.00 96.31 95 ARG A N 1
ATOM 757 C CA . ARG A 1 95 ? 3.199 -8.384 -20.540 1.00 96.31 95 ARG A CA 1
ATOM 758 C C . ARG A 1 95 ? 3.190 -7.989 -19.057 1.00 96.31 95 ARG A C 1
ATOM 760 O O . ARG A 1 95 ? 3.246 -8.871 -18.209 1.00 96.31 95 ARG A O 1
ATOM 767 N N . LEU A 1 96 ? 3.086 -6.695 -18.757 1.00 96.38 96 LEU A N 1
ATOM 768 C CA . LEU A 1 96 ? 2.947 -6.150 -17.407 1.00 96.38 96 LEU A CA 1
ATOM 769 C C . LEU A 1 96 ? 1.473 -5.887 -17.076 1.00 96.38 96 LEU A C 1
ATOM 771 O O . LEU A 1 96 ? 0.690 -5.533 -17.959 1.00 96.38 96 LEU A O 1
ATOM 775 N N . ALA A 1 97 ? 1.102 -6.017 -15.807 1.00 94.25 97 ALA A N 1
ATOM 776 C CA . ALA A 1 97 ? -0.197 -5.593 -15.296 1.00 94.25 97 ALA A CA 1
ATOM 777 C C . ALA A 1 97 ? -0.012 -4.922 -13.931 1.00 94.25 97 ALA A C 1
ATOM 779 O O . ALA A 1 97 ? 0.864 -5.315 -13.163 1.00 94.25 97 ALA A O 1
ATOM 780 N N . MET A 1 98 ? -0.836 -3.919 -13.636 1.00 92.62 98 MET A N 1
ATOM 781 C CA . MET A 1 98 ? -0.781 -3.147 -12.390 1.00 92.62 98 MET A CA 1
ATOM 782 C C . MET A 1 98 ? -2.141 -3.173 -11.701 1.00 92.62 98 MET A C 1
ATOM 784 O O . MET A 1 98 ? -3.161 -3.258 -12.379 1.00 92.62 98 MET A O 1
ATOM 788 N N . ALA A 1 99 ? -2.178 -3.111 -10.374 1.00 89.81 99 ALA A N 1
ATOM 789 C CA . ALA A 1 99 ? -3.451 -3.052 -9.664 1.00 89.81 99 ALA A CA 1
ATOM 790 C C . ALA A 1 99 ? -4.196 -1.750 -10.009 1.00 89.81 99 ALA A C 1
ATOM 792 O O . ALA A 1 99 ? -3.597 -0.671 -10.024 1.00 89.81 99 ALA A O 1
ATOM 793 N N . ASP A 1 100 ? -5.502 -1.844 -10.256 1.00 88.56 100 ASP A N 1
ATOM 794 C CA . ASP A 1 100 ? -6.406 -0.699 -10.407 1.00 88.56 100 ASP A CA 1
ATOM 795 C C . ASP A 1 100 ? -6.733 -0.105 -9.029 1.00 88.56 100 ASP A C 1
ATOM 797 O O . ASP A 1 100 ? -7.824 -0.242 -8.475 1.00 88.56 100 ASP A O 1
ATOM 801 N N . SER A 1 101 ? -5.708 0.461 -8.404 1.00 85.94 101 SER A N 1
ATOM 802 C CA . SER A 1 101 ? -5.737 0.966 -7.040 1.00 85.94 101 SER A CA 1
ATOM 803 C C . SER A 1 101 ? -4.870 2.209 -6.984 1.00 85.94 101 SER A C 1
ATOM 805 O O . SER A 1 101 ? -3.711 2.190 -7.394 1.00 85.94 101 SER A O 1
ATOM 807 N N . LEU A 1 102 ? -5.414 3.308 -6.458 1.00 81.56 102 LEU A N 1
ATOM 808 C CA . LEU A 1 102 ? -4.628 4.527 -6.252 1.00 81.56 102 LEU A CA 1
ATOM 809 C C . LEU A 1 102 ? -3.455 4.274 -5.304 1.00 81.56 102 LEU A C 1
ATOM 811 O O . LEU A 1 102 ? -2.385 4.842 -5.483 1.00 81.56 102 LEU A O 1
ATOM 815 N N . ILE A 1 103 ? -3.661 3.408 -4.316 1.00 83.44 103 ILE A N 1
ATOM 816 C CA . ILE A 1 103 ? -2.663 3.062 -3.309 1.00 83.44 103 ILE A CA 1
ATOM 817 C C . ILE A 1 103 ? -1.519 2.311 -3.968 1.00 83.44 103 ILE A C 1
ATOM 819 O O . ILE A 1 103 ? -0.384 2.770 -3.918 1.00 83.44 103 ILE A O 1
ATOM 823 N N . ASP A 1 104 ? -1.821 1.216 -4.654 1.00 85.62 104 ASP A N 1
ATOM 824 C CA . ASP A 1 104 ? -0.788 0.374 -5.247 1.00 85.62 104 ASP A CA 1
ATOM 825 C C . ASP A 1 104 ? -0.165 1.044 -6.475 1.00 85.62 104 ASP A C 1
ATOM 827 O O . ASP A 1 104 ? 1.049 1.057 -6.618 1.00 85.62 104 ASP A O 1
ATOM 831 N N . GLY A 1 105 ? -0.965 1.696 -7.320 1.00 88.38 105 GLY A N 1
ATOM 832 C CA . GLY A 1 105 ? -0.501 2.435 -8.492 1.00 88.38 105 GLY A CA 1
ATOM 833 C C . GLY A 1 105 ? 0.419 3.603 -8.135 1.00 88.38 105 GLY A C 1
ATOM 834 O O . GLY A 1 105 ? 1.580 3.648 -8.546 1.00 88.38 105 GLY A O 1
ATOM 835 N N . VAL A 1 106 ? -0.097 4.569 -7.367 1.00 92.81 106 VAL A N 1
ATOM 836 C CA . VAL A 1 106 ? 0.615 5.827 -7.103 1.00 92.81 106 VAL A CA 1
ATOM 837 C C . VAL A 1 106 ? 1.771 5.618 -6.134 1.00 92.81 106 VAL A C 1
ATOM 839 O O . VAL A 1 106 ? 2.843 6.176 -6.365 1.00 92.81 106 VAL A O 1
ATOM 842 N N . MET A 1 107 ? 1.601 4.821 -5.074 1.00 93.06 107 MET A N 1
ATOM 843 C CA . MET A 1 107 ? 2.674 4.665 -4.089 1.00 93.06 107 MET A CA 1
ATOM 844 C C . MET A 1 107 ? 3.826 3.824 -4.617 1.00 93.06 107 MET A C 1
ATOM 846 O O . MET A 1 107 ? 4.972 4.178 -4.358 1.00 93.06 107 MET A O 1
ATOM 850 N N . VAL A 1 108 ? 3.568 2.784 -5.415 1.00 94.50 108 VAL A N 1
ATOM 851 C CA . VAL A 1 108 ? 4.655 2.035 -6.067 1.00 94.50 108 VAL A CA 1
ATOM 852 C C . VAL A 1 108 ? 5.433 2.936 -7.022 1.00 94.50 108 VAL A C 1
ATOM 854 O O . VAL A 1 108 ? 6.661 2.925 -6.999 1.00 94.50 108 VAL A O 1
ATOM 857 N N . ALA A 1 109 ? 4.752 3.778 -7.806 1.00 95.69 109 ALA A N 1
ATOM 858 C CA . ALA A 1 109 ? 5.426 4.754 -8.661 1.00 95.69 109 ALA A CA 1
ATOM 859 C C . ALA A 1 109 ? 6.226 5.792 -7.855 1.00 95.69 109 ALA A C 1
ATOM 861 O O . ALA A 1 109 ? 7.336 6.143 -8.246 1.00 95.69 109 ALA A O 1
ATOM 862 N N . ALA A 1 110 ? 5.702 6.250 -6.714 1.00 96.44 110 ALA A N 1
ATOM 863 C CA . ALA A 1 110 ? 6.406 7.163 -5.816 1.00 96.44 110 ALA A CA 1
ATOM 864 C C . ALA A 1 110 ? 7.665 6.519 -5.207 1.00 96.44 110 ALA A C 1
ATOM 866 O O . ALA A 1 110 ? 8.712 7.161 -5.131 1.00 96.44 110 ALA A O 1
ATOM 867 N N . ILE A 1 111 ? 7.587 5.243 -4.817 1.00 95.19 111 ILE A N 1
ATOM 868 C CA . ILE A 1 111 ? 8.737 4.463 -4.340 1.00 95.19 111 ILE A CA 1
ATOM 869 C C . ILE A 1 111 ? 9.765 4.304 -5.463 1.00 95.19 111 ILE A C 1
ATOM 871 O O . ILE A 1 111 ? 10.948 4.547 -5.243 1.00 95.19 111 ILE A O 1
ATOM 875 N N . TYR A 1 112 ? 9.319 3.955 -6.672 1.00 95.50 112 TYR A N 1
ATOM 876 C CA . TYR A 1 112 ? 10.181 3.780 -7.841 1.00 95.50 112 TYR A CA 1
ATOM 877 C C . TYR A 1 112 ? 10.981 5.047 -8.180 1.00 95.50 112 TYR A C 1
ATOM 879 O O . TYR A 1 112 ? 12.179 4.961 -8.441 1.00 95.50 112 TYR A O 1
ATOM 887 N N . ILE A 1 113 ? 10.362 6.232 -8.106 1.00 96.50 113 ILE A N 1
ATOM 888 C CA . ILE A 1 113 ? 11.057 7.512 -8.343 1.00 96.50 113 ILE A CA 1
ATOM 889 C C . ILE A 1 113 ? 11.867 8.014 -7.136 1.00 96.50 113 ILE A C 1
ATOM 891 O O . ILE A 1 113 ? 12.472 9.086 -7.214 1.00 96.50 113 ILE A O 1
ATOM 895 N N . GLY A 1 114 ? 11.884 7.265 -6.028 1.00 95.88 114 GLY A N 1
ATOM 896 C CA . GLY A 1 114 ? 12.658 7.579 -4.827 1.00 95.88 114 GLY A CA 1
ATOM 897 C C . GLY A 1 114 ? 12.070 8.698 -3.964 1.00 95.88 114 GLY A C 1
ATOM 898 O O . GLY A 1 114 ? 12.827 9.471 -3.375 1.00 95.88 114 GLY A O 1
ATOM 899 N N . ALA A 1 115 ? 10.740 8.829 -3.898 1.00 96.75 115 ALA A N 1
ATOM 900 C CA . ALA A 1 115 ? 10.090 9.792 -3.009 1.00 96.75 115 ALA A CA 1
ATOM 901 C C . ALA A 1 115 ? 10.444 9.497 -1.545 1.00 96.75 115 ALA A C 1
ATOM 903 O O . ALA A 1 115 ? 10.455 8.339 -1.123 1.00 96.75 115 ALA A O 1
ATOM 904 N N . LYS A 1 116 ? 10.686 10.542 -0.744 1.00 94.69 116 LYS A N 1
ATOM 905 C CA . LYS A 1 116 ? 11.092 10.369 0.664 1.00 94.69 116 LYS A CA 1
ATOM 906 C C . LYS A 1 116 ? 9.989 9.747 1.513 1.00 94.69 116 LYS A C 1
ATOM 908 O O . LYS A 1 116 ? 10.264 8.937 2.393 1.00 94.69 116 LYS A O 1
ATOM 913 N N . ASN A 1 117 ? 8.748 10.156 1.264 1.00 93.94 117 ASN A N 1
ATOM 914 C CA . ASN A 1 117 ? 7.567 9.596 1.901 1.00 93.94 117 ASN A CA 1
ATOM 915 C C . ASN A 1 117 ? 6.439 9.457 0.863 1.00 93.94 117 ASN A C 1
ATOM 917 O O . ASN A 1 117 ? 5.783 10.450 0.544 1.00 93.94 117 ASN A O 1
ATOM 921 N N . PRO A 1 118 ? 6.168 8.241 0.360 1.00 91.81 118 PRO A N 1
ATOM 922 C CA . PRO A 1 118 ? 5.091 7.991 -0.602 1.00 91.81 118 PRO A CA 1
ATOM 923 C C . PRO A 1 118 ? 3.69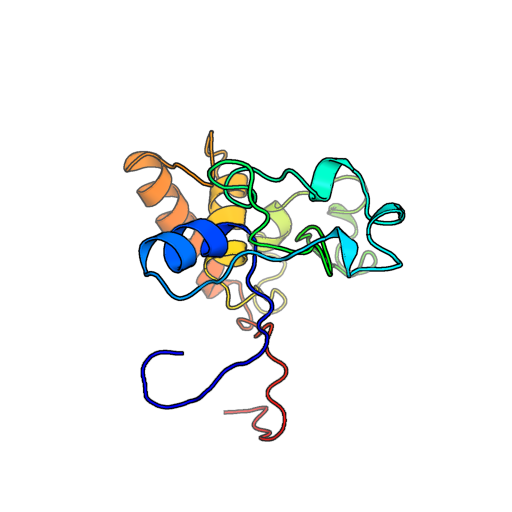1 8.391 -0.109 1.00 91.81 118 PRO A C 1
ATOM 925 O O . PRO A 1 118 ? 2.814 8.661 -0.926 1.00 91.81 118 PRO A O 1
ATOM 928 N N . PHE A 1 119 ? 3.483 8.463 1.211 1.00 88.94 119 PHE A N 1
ATOM 929 C CA . PHE A 1 119 ? 2.215 8.857 1.834 1.00 88.94 119 PHE A CA 1
ATOM 930 C C . PHE A 1 119 ? 2.093 10.371 2.061 1.00 88.94 119 PHE A C 1
ATOM 932 O O . PHE A 1 119 ? 1.010 10.854 2.383 1.00 88.94 119 PHE A O 1
ATOM 939 N N . ASN A 1 120 ? 3.188 11.124 1.918 1.00 92.19 120 ASN A N 1
ATOM 940 C CA . ASN A 1 120 ? 3.217 12.576 2.077 1.00 92.19 120 ASN A CA 1
ATOM 941 C C . ASN A 1 120 ? 4.254 13.190 1.125 1.00 92.19 120 ASN A C 1
ATOM 943 O O . ASN A 1 120 ? 5.351 13.575 1.534 1.00 92.19 120 ASN A O 1
ATOM 947 N N . MET A 1 121 ? 3.910 13.210 -0.162 1.00 94.31 121 MET A N 1
ATOM 948 C CA . MET A 1 121 ? 4.768 13.726 -1.226 1.00 94.31 121 MET A CA 1
ATOM 949 C C . MET A 1 121 ? 4.671 15.247 -1.350 1.00 94.31 121 MET A C 1
ATOM 951 O O . MET A 1 121 ? 3.591 15.828 -1.278 1.00 94.31 121 MET A O 1
ATOM 955 N N . THR A 1 122 ? 5.799 15.881 -1.649 1.00 97.19 122 THR A N 1
ATOM 956 C CA . THR A 1 122 ? 5.850 17.272 -2.118 1.00 97.19 122 THR A CA 1
ATOM 957 C C . THR A 1 122 ? 5.246 17.415 -3.519 1.00 97.19 122 THR A C 1
ATOM 959 O O . THR A 1 122 ? 5.234 16.466 -4.303 1.00 97.19 122 THR A O 1
ATOM 962 N N . ASP A 1 123 ? 4.846 18.628 -3.910 1.00 97.06 123 ASP A N 1
ATOM 963 C CA . ASP A 1 123 ? 4.353 18.909 -5.270 1.00 97.06 123 ASP A CA 1
ATOM 964 C C . ASP A 1 123 ? 5.336 18.478 -6.371 1.00 97.06 123 ASP A C 1
ATOM 966 O O . ASP A 1 123 ? 4.935 18.065 -7.464 1.00 97.06 123 ASP A O 1
ATOM 970 N N . GLN A 1 124 ? 6.641 18.575 -6.101 1.00 97.12 124 GLN A N 1
ATOM 971 C CA . GLN A 1 124 ? 7.671 18.135 -7.037 1.00 97.12 124 GLN A CA 1
ATOM 972 C C . GLN A 1 124 ? 7.699 16.608 -7.165 1.00 97.12 124 GLN A C 1
ATOM 974 O O . GLN A 1 124 ? 7.772 16.097 -8.284 1.00 97.12 124 GLN A O 1
ATOM 979 N N . GLU A 1 125 ? 7.625 15.881 -6.049 1.00 97.50 125 GLU A N 1
ATOM 980 C CA . GLU A 1 125 ? 7.523 14.417 -6.049 1.00 97.50 125 GLU A CA 1
ATOM 981 C C . GLU A 1 125 ? 6.233 13.966 -6.741 1.00 97.50 125 GLU A C 1
ATOM 983 O O . GLU A 1 125 ? 6.297 13.115 -7.620 1.00 97.50 125 GLU A O 1
ATOM 988 N N . VAL A 1 126 ? 5.092 14.617 -6.485 1.00 96.75 126 VAL A N 1
ATOM 989 C CA . VAL A 1 126 ? 3.821 14.332 -7.177 1.00 96.75 126 VAL A CA 1
ATOM 990 C C . VAL A 1 126 ? 3.956 14.492 -8.696 1.00 96.75 126 VAL A C 1
ATOM 992 O O . VAL A 1 126 ?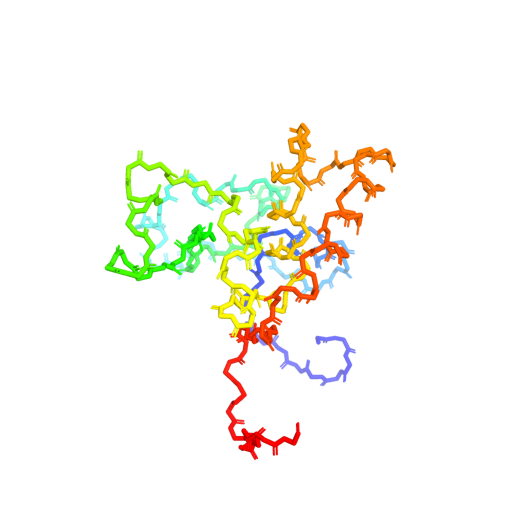 3.483 13.642 -9.456 1.00 96.75 126 VAL A O 1
ATOM 995 N N . LYS A 1 127 ? 4.626 15.552 -9.172 1.00 97.75 127 LYS A N 1
ATOM 996 C CA . LYS A 1 127 ? 4.881 15.750 -10.611 1.00 97.75 127 LYS A CA 1
ATOM 997 C C . LYS A 1 127 ? 5.745 14.632 -11.201 1.00 97.75 127 LYS A C 1
ATOM 999 O O . LYS A 1 127 ? 5.421 14.146 -12.285 1.00 97.75 127 LYS A O 1
ATOM 1004 N N . LYS A 1 128 ? 6.801 14.205 -10.497 1.00 97.94 128 LYS A N 1
ATOM 1005 C CA . LYS A 1 128 ? 7.669 13.090 -10.919 1.00 97.94 128 LYS A CA 1
ATOM 1006 C C . LYS A 1 128 ? 6.913 11.762 -10.942 1.00 97.94 128 LYS A C 1
ATOM 1008 O O . LYS A 1 128 ? 6.958 11.063 -11.948 1.00 97.94 128 LYS A O 1
ATOM 1013 N N . THR A 1 129 ? 6.145 11.462 -9.899 1.00 97.44 129 THR A N 1
ATOM 1014 C CA . THR A 1 129 ? 5.300 10.263 -9.815 1.00 97.44 129 THR A CA 1
ATOM 1015 C C . THR A 1 129 ? 4.289 10.221 -10.960 1.00 97.44 129 THR A C 1
ATOM 1017 O O . THR A 1 129 ? 4.142 9.200 -11.627 1.00 97.44 129 THR A O 1
ATOM 1020 N N . ARG A 1 130 ? 3.635 11.351 -11.271 1.00 96.44 130 ARG A N 1
ATOM 1021 C CA . ARG A 1 130 ? 2.737 11.454 -12.432 1.00 96.44 130 ARG A CA 1
ATOM 1022 C C . ARG A 1 130 ? 3.464 11.181 -13.752 1.00 96.44 130 ARG A C 1
ATOM 1024 O O . ARG A 1 130 ? 2.873 10.556 -14.629 1.00 96.44 130 ARG A O 1
ATOM 1031 N N . ALA A 1 131 ? 4.689 11.675 -13.926 1.00 98.00 131 ALA A N 1
ATOM 1032 C CA . ALA A 1 131 ? 5.477 11.408 -15.128 1.00 98.00 131 ALA A CA 1
ATOM 1033 C C . ALA A 1 131 ? 5.804 9.910 -15.254 1.00 98.00 131 ALA A C 1
ATOM 1035 O O . ALA A 1 131 ? 5.491 9.317 -16.282 1.00 98.00 131 ALA A O 1
ATOM 1036 N N . ALA A 1 132 ? 6.279 9.276 -14.178 1.00 97.56 132 ALA A N 1
ATOM 1037 C CA . ALA A 1 132 ? 6.566 7.841 -14.157 1.00 97.56 132 ALA A CA 1
ATOM 1038 C C . ALA A 1 132 ? 5.325 6.981 -14.449 1.00 97.56 132 ALA A C 1
ATOM 1040 O O . ALA A 1 132 ? 5.403 6.013 -15.201 1.00 97.56 132 ALA A O 1
ATOM 1041 N N . LEU A 1 133 ? 4.152 7.345 -13.924 1.00 96.38 133 LEU A N 1
ATOM 1042 C CA . LEU A 1 133 ? 2.898 6.648 -14.245 1.00 96.38 133 LEU A CA 1
ATOM 1043 C C . LEU A 1 133 ? 2.536 6.756 -15.736 1.00 96.38 133 LEU A C 1
ATOM 1045 O O . LEU A 1 133 ? 2.057 5.792 -16.328 1.00 96.38 133 LEU A O 1
ATOM 1049 N N . LYS A 1 134 ? 2.788 7.910 -16.369 1.00 96.81 134 LYS A N 1
ATOM 1050 C CA . LYS A 1 134 ? 2.580 8.082 -17.817 1.00 96.81 134 LYS A CA 1
ATOM 1051 C C . LYS A 1 134 ? 3.560 7.258 -18.647 1.00 96.81 134 LYS A C 1
ATOM 1053 O O . LYS A 1 134 ? 3.170 6.766 -19.699 1.00 96.81 134 LYS A O 1
ATOM 1058 N N . GLU A 1 135 ? 4.798 7.111 -18.187 1.00 97.19 135 GLU A N 1
ATOM 1059 C CA . GLU A 1 135 ? 5.802 6.248 -18.822 1.00 97.19 135 GLU A CA 1
ATOM 1060 C C . GLU A 1 135 ? 5.433 4.767 -18.703 1.00 97.19 135 GLU A C 1
ATOM 1062 O O . GLU A 1 135 ? 5.627 4.007 -19.650 1.00 97.19 135 GLU A O 1
ATOM 1067 N N . GLN A 1 136 ? 4.843 4.370 -17.572 1.00 97.06 136 GLN A N 1
ATOM 1068 C CA . GLN A 1 136 ? 4.380 3.004 -17.338 1.00 97.06 136 GLN A CA 1
ATOM 1069 C C . GLN A 1 136 ? 3.195 2.629 -18.227 1.00 97.06 136 GLN A C 1
ATOM 1071 O O . GLN A 1 136 ? 3.128 1.515 -18.742 1.00 97.06 136 GLN A O 1
ATOM 1076 N N . LEU A 1 137 ? 2.249 3.554 -18.408 1.00 95.44 137 LEU A N 1
ATOM 1077 C CA . LEU A 1 137 ? 0.981 3.307 -19.092 1.00 95.44 137 LEU A CA 1
ATOM 1078 C C . LEU A 1 137 ? 1.117 2.568 -20.444 1.00 95.44 137 LEU A C 1
ATOM 1080 O O . LEU A 1 137 ? 0.441 1.555 -20.613 1.00 95.44 137 LEU A O 1
ATOM 1084 N N . PRO A 1 138 ? 1.986 2.976 -21.394 1.00 97.19 138 PRO A N 1
ATOM 1085 C CA . PRO A 1 138 ? 2.155 2.272 -22.670 1.00 97.19 138 PRO A CA 1
ATOM 1086 C C . PRO A 1 138 ? 2.932 0.943 -22.575 1.00 97.19 138 PRO A C 1
ATOM 1088 O O . PRO A 1 138 ? 3.181 0.311 -23.608 1.00 97.19 138 PRO A O 1
ATOM 1091 N N . LEU A 1 139 ? 3.390 0.541 -21.386 1.00 97.69 139 LEU A N 1
ATOM 1092 C CA . LEU A 1 139 ? 4.026 -0.755 -21.129 1.00 97.69 139 LEU A CA 1
ATOM 1093 C C . LEU A 1 139 ? 3.027 -1.789 -20.601 1.00 97.69 139 LEU A C 1
ATOM 1095 O O . LEU A 1 139 ? 3.201 -2.986 -20.841 1.00 97.69 139 LEU A O 1
ATOM 1099 N N . LEU A 1 140 ? 1.985 -1.343 -19.898 1.00 96.44 140 LEU A N 1
ATOM 1100 C CA . LEU A 1 140 ? 0.986 -2.219 -19.297 1.00 96.44 140 LEU A CA 1
ATOM 1101 C C . LEU A 1 140 ? 0.087 -2.854 -20.360 1.00 96.44 140 LEU A C 1
ATOM 1103 O O . LEU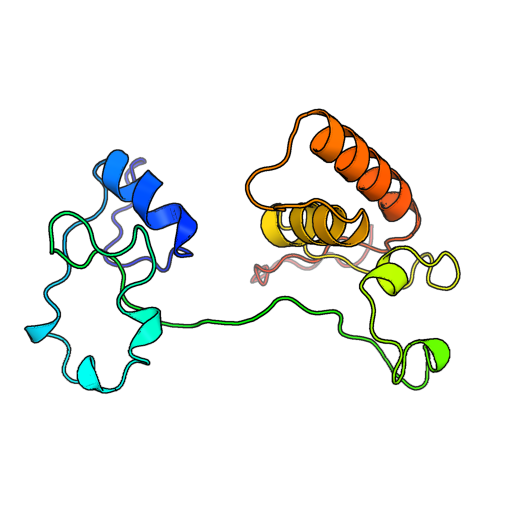 A 1 140 ? -0.309 -2.224 -21.336 1.00 96.44 140 LEU A O 1
ATOM 1107 N N . ARG A 1 141 ? -0.281 -4.117 -20.139 1.00 96.25 141 ARG A N 1
ATOM 1108 C CA . ARG A 1 141 ? -1.352 -4.786 -20.883 1.00 96.25 141 ARG A CA 1
ATOM 1109 C C . ARG A 1 141 ? -2.723 -4.346 -20.374 1.00 96.25 141 ARG A C 1
ATOM 1111 O O . ARG A 1 141 ? -3.614 -4.112 -21.179 1.00 96.25 141 ARG A O 1
ATOM 1118 N N . PHE A 1 142 ? -2.900 -4.291 -19.055 1.00 93.50 142 PHE A N 1
ATOM 1119 C CA . PHE A 1 142 ? -4.141 -3.872 -18.401 1.00 93.50 142 PHE A CA 1
ATOM 1120 C C . PHE A 1 142 ? -3.897 -3.514 -16.930 1.00 93.50 142 PHE A C 1
ATOM 1122 O O . PHE A 1 142 ? -2.883 -3.909 -16.345 1.00 93.50 142 PHE A O 1
ATOM 1129 N N . TYR A 1 143 ? -4.856 -2.804 -16.335 1.00 92.06 143 TYR A N 1
ATOM 1130 C CA . TYR A 1 143 ? -4.980 -2.691 -14.886 1.00 92.06 143 TYR A CA 1
ATOM 1131 C C . TYR A 1 143 ? -5.924 -3.777 -14.371 1.00 92.06 143 TYR A C 1
ATOM 1133 O O . TYR A 1 143 ? -7.013 -3.959 -14.918 1.00 92.06 143 TYR A O 1
ATOM 1141 N N . TRP A 1 144 ? -5.507 -4.529 -13.356 1.00 87.94 144 TRP A N 1
ATOM 1142 C CA . TRP A 1 144 ? -6.316 -5.596 -12.775 1.00 87.94 144 TRP A CA 1
ATOM 1143 C C . TRP A 1 144 ? -7.051 -5.092 -11.534 1.00 87.94 144 TRP A C 1
ATOM 1145 O O . TRP A 1 144 ? -6.472 -4.431 -10.676 1.00 87.94 144 TRP A O 1
ATOM 1155 N N . GLY A 1 145 ? -8.343 -5.394 -11.434 1.00 77.88 145 GLY A N 1
ATOM 1156 C CA . GLY A 1 145 ? -9.133 -5.043 -10.259 1.00 77.88 145 GLY A CA 1
ATOM 1157 C C . GLY A 1 145 ? -8.862 -5.997 -9.096 1.00 77.88 145 GLY A C 1
ATOM 1158 O O . GLY A 1 145 ? -8.838 -7.210 -9.288 1.00 77.88 145 GLY A O 1
ATOM 1159 N N . ILE A 1 146 ? -8.723 -5.447 -7.886 1.00 59.34 146 ILE A N 1
ATOM 1160 C CA . ILE A 1 146 ? -8.705 -6.218 -6.626 1.00 59.34 146 ILE A CA 1
ATOM 1161 C C . ILE A 1 146 ? -10.102 -6.737 -6.249 1.00 59.34 146 ILE A C 1
ATOM 1163 O O . ILE A 1 146 ? -10.232 -7.702 -5.501 1.00 59.34 146 ILE A O 1
ATOM 1167 N N . PHE A 1 147 ? -11.158 -6.149 -6.811 1.00 42.88 147 PHE A N 1
ATOM 1168 C CA . PHE A 1 147 ? -12.483 -6.745 -6.750 1.00 42.88 147 PHE A CA 1
ATOM 1169 C C . PHE A 1 147 ? -12.563 -7.850 -7.795 1.00 42.88 147 PHE A C 1
ATOM 1171 O O . PHE A 1 147 ? -12.522 -7.573 -8.998 1.00 42.88 147 PHE A O 1
ATOM 1178 N N . ILE A 1 148 ? -12.734 -9.098 -7.347 1.00 33.41 148 ILE A N 1
ATOM 1179 C CA . ILE A 1 148 ? -13.349 -10.105 -8.207 1.00 33.41 148 ILE A CA 1
ATOM 1180 C C . ILE A 1 148 ? -14.673 -9.484 -8.646 1.00 33.41 148 ILE A C 1
ATOM 1182 O O . ILE A 1 148 ? -15.575 -9.284 -7.833 1.00 33.41 148 ILE A O 1
ATOM 1186 N N . ARG A 1 149 ? -14.779 -9.114 -9.927 1.00 34.12 149 ARG A N 1
ATOM 1187 C CA . ARG A 1 149 ? -16.087 -8.925 -10.546 1.00 34.12 149 ARG A CA 1
ATOM 1188 C C . ARG A 1 149 ? -16.740 -10.297 -10.496 1.00 34.12 149 ARG A C 1
ATOM 1190 O O . ARG A 1 149 ? -16.530 -11.109 -11.394 1.00 34.12 149 ARG A O 1
ATOM 1197 N N . GLU A 1 150 ? -17.473 -10.582 -9.425 1.00 34.22 150 GLU A N 1
ATOM 1198 C CA . GLU A 1 150 ? -18.460 -11.647 -9.462 1.00 34.22 150 GLU A CA 1
ATOM 1199 C C . GLU A 1 150 ? -19.387 -11.321 -10.632 1.00 34.22 150 GLU A C 1
ATOM 1201 O O . GLU A 1 150 ? -20.059 -10.294 -10.644 1.00 34.22 150 GLU A O 1
ATOM 1206 N N . GLY A 1 151 ? -19.324 -12.152 -11.671 1.00 44.41 151 GLY A N 1
ATOM 1207 C CA . GLY A 1 151 ? -20.266 -12.137 -12.780 1.00 44.41 151 GLY A CA 1
ATOM 1208 C C . GLY A 1 151 ? -20.302 -10.840 -13.587 1.00 44.41 151 GLY A C 1
ATOM 1209 O O . GLY A 1 151 ? -21.159 -9.987 -13.402 1.00 44.41 151 GLY A O 1
ATOM 1210 N N . THR A 1 152 ? -19.437 -10.727 -14.587 1.00 34.78 152 THR A N 1
ATOM 1211 C CA . THR A 1 152 ? -19.877 -10.552 -15.986 1.00 34.78 152 THR A CA 1
ATOM 1212 C C . THR A 1 152 ? -18.637 -10.556 -16.861 1.00 34.78 152 THR A C 1
ATOM 1214 O O . THR A 1 152 ? -17.851 -9.610 -16.884 1.00 34.78 152 THR A O 1
ATOM 1217 N N . GLY A 1 153 ? -18.440 -11.681 -17.544 1.00 43.16 153 GLY A N 1
ATOM 1218 C CA . GLY A 1 153 ? -17.378 -11.834 -18.514 1.00 43.16 153 GLY A CA 1
ATOM 1219 C C . GLY A 1 153 ? -17.486 -10.789 -19.617 1.00 43.16 153 GLY A C 1
ATOM 1220 O O . GLY A 1 153 ? -18.527 -10.627 -20.243 1.00 43.16 153 GLY A O 1
ATOM 1221 N N . SER A 1 154 ? -16.367 -10.138 -19.883 1.00 34.91 154 SER A N 1
ATOM 1222 C CA . SER A 1 154 ? -15.977 -9.760 -21.235 1.00 34.91 154 SER A CA 1
ATOM 1223 C C . SER A 1 154 ? -14.466 -9.567 -21.234 1.00 34.91 154 SER A C 1
ATOM 1225 O O . SER A 1 154 ? -13.945 -8.455 -21.200 1.00 34.91 154 SER A O 1
ATOM 1227 N N . CYS A 1 155 ? -13.764 -10.699 -21.220 1.00 30.08 155 CYS A N 1
ATOM 1228 C CA . CYS A 1 155 ? -12.495 -10.782 -21.924 1.00 30.08 155 CYS A CA 1
ATOM 1229 C C . CYS A 1 155 ? -12.800 -10.460 -23.402 1.00 30.08 155 CYS A C 1
ATOM 1231 O O . CYS A 1 155 ? -13.757 -11.012 -23.944 1.00 30.08 155 CYS A O 1
ATOM 1233 N N . CYS A 1 156 ? -12.023 -9.556 -24.000 1.00 32.56 156 CYS A N 1
ATOM 1234 C CA . CYS A 1 156 ? -12.149 -9.023 -25.366 1.00 32.56 156 CYS A CA 1
ATOM 1235 C C . CYS A 1 156 ? -13.288 -8.012 -25.620 1.00 32.56 156 CYS A C 1
ATOM 1237 O O . CYS A 1 156 ? -14.428 -8.379 -25.901 1.00 32.56 156 CYS A O 1
ATOM 1239 N N . ARG A 1 157 ? -12.911 -6.730 -25.676 1.00 31.03 157 ARG A N 1
ATOM 1240 C CA . ARG A 1 157 ? -13.095 -5.891 -26.871 1.00 31.03 157 ARG A CA 1
ATOM 1241 C C . ARG A 1 157 ? -11.834 -5.077 -27.105 1.00 31.03 157 ARG A C 1
ATOM 1243 O O . ARG A 1 157 ? -11.235 -4.666 -26.088 1.00 31.03 157 ARG A O 1
#